Protein AF-A0AAJ0M7G1-F1 (afdb_monomer)

Nearest PDB structures (foldseek):
  5dyn-assembly1_A  TM=2.263E-01  e=2.252E+00  Bacteroides fragilis

Secondary structure (DSSP, 8-state):
-EEEEEPP--TTS--EEEEEE--GGG----EEEEE-SS-TT------EEEEETTTTEEEEE-THHHHHHHHH--SSS-EEEEEHHHHS-SS-HHHHHHHHHTHHHHHHHSS-EEEE--S--TT-S---

Sequence (128 aa):
IRLLRVTRGKRGDPIHAVLQACRLWDRPRFKAVSYTWATATGDTARRSHIFLGPYWFLLPVTVNCPDALECFRKEDEDITLWVDAICIDQNDNNERNHQVGMMDSIYAVAQEVLVYIGAGDSTTDTAL

Foldseek 3Di:
DKKWWWFAADPPDATETEIDDDDVVVLDAAEEEDEDCADPVRDNFQPDWGFYDPVRDTDRGRPCPVVLVSVVHHNPGIHIYDYLRPNFDPPDPVRNVVVVVCVVVVQVSHPYYHYDYDDDDPPPPDDD

InterPro domains:
  IPR010730 Heterokaryon incompatibility [PF06985] (30-124)
  IPR052895 Heterokaryon Regulation/Transcriptional Modulator [PTHR24148] (1-126)

Mean predicted aligned error: 5.17 Å

pLDDT: mean 90.94, std 13.27, range [33.59, 98.5]

Structure (mmCIF, N/CA/C/O backbone):
data_AF-A0AAJ0M7G1-F1
#
_entry.id   AF-A0AAJ0M7G1-F1
#
loop_
_atom_site.group_PDB
_atom_site.id
_atom_site.type_symbol
_atom_site.label_atom_id
_atom_site.label_alt_id
_atom_site.label_comp_id
_atom_site.label_asym_id
_atom_site.label_entity_id
_atom_site.label_seq_id
_atom_site.pdbx_PDB_ins_code
_atom_site.Cartn_x
_atom_site.Cartn_y
_atom_site.Cartn_z
_atom_site.occupancy
_atom_site.B_iso_or_equiv
_atom_site.auth_seq_id
_atom_site.auth_comp_id
_atom_site.auth_asym_id
_atom_site.auth_atom_id
_atom_site.pdbx_PDB_model_num
ATOM 1 N N . ILE A 1 1 ? 6.001 -5.009 -11.420 1.00 94.69 1 ILE A N 1
ATOM 2 C CA . ILE A 1 1 ? 5.402 -4.130 -10.391 1.00 94.69 1 ILE A CA 1
ATOM 3 C C . ILE A 1 1 ? 5.586 -4.760 -9.017 1.00 94.69 1 ILE A C 1
ATOM 5 O O . ILE A 1 1 ? 5.856 -5.958 -8.941 1.00 94.69 1 ILE A O 1
ATOM 9 N N . ARG A 1 2 ? 5.453 -3.989 -7.941 1.00 97.69 2 ARG A N 1
ATOM 10 C CA . ARG A 1 2 ? 5.336 -4.540 -6.585 1.00 97.69 2 ARG A CA 1
ATOM 11 C C . ARG A 1 2 ? 3.888 -4.461 -6.126 1.00 97.69 2 ARG A C 1
ATOM 13 O O . ARG A 1 2 ? 3.180 -3.549 -6.532 1.00 97.69 2 ARG A O 1
ATOM 20 N N . LEU A 1 3 ? 3.464 -5.430 -5.328 1.00 98.19 3 LEU A N 1
ATOM 21 C CA . LEU A 1 3 ? 2.147 -5.486 -4.706 1.00 98.19 3 LEU A CA 1
ATOM 22 C C . LEU A 1 3 ? 2.314 -5.607 -3.196 1.00 98.19 3 LEU A C 1
ATOM 24 O O . LEU A 1 3 ? 3.195 -6.324 -2.717 1.00 98.19 3 LEU A O 1
ATOM 28 N N . LEU A 1 4 ? 1.464 -4.902 -2.466 1.00 98.38 4 LEU A N 1
ATOM 29 C CA . LEU A 1 4 ? 1.402 -4.886 -1.017 1.00 98.38 4 LEU A CA 1
ATOM 30 C C . LEU A 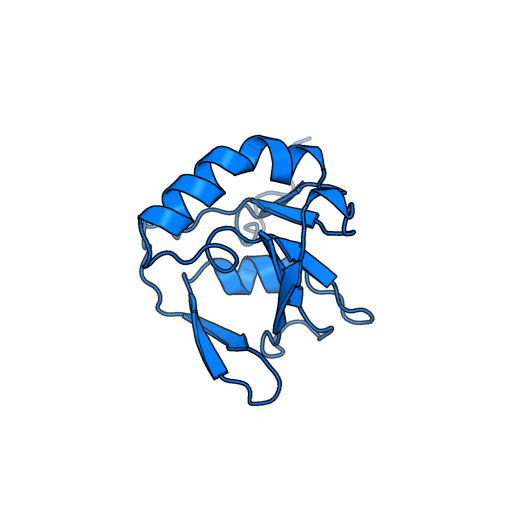1 4 ? 0.303 -5.844 -0.556 1.00 98.38 4 LEU A C 1
ATOM 32 O O . LEU A 1 4 ? -0.883 -5.550 -0.696 1.00 98.38 4 LEU A O 1
ATOM 36 N N . ARG A 1 5 ? 0.679 -6.994 0.003 1.00 98.38 5 ARG A N 1
ATOM 37 C CA . ARG A 1 5 ? -0.272 -7.889 0.667 1.00 98.38 5 ARG A CA 1
ATOM 38 C C . ARG A 1 5 ? -0.432 -7.451 2.116 1.00 98.38 5 ARG A C 1
ATOM 40 O O . ARG A 1 5 ? 0.446 -7.727 2.931 1.00 98.38 5 ARG A O 1
ATOM 47 N N . VAL A 1 6 ? -1.522 -6.754 2.409 1.00 98.38 6 VAL A N 1
ATOM 48 C CA . VAL A 1 6 ? -1.894 -6.335 3.763 1.00 98.38 6 VAL A CA 1
ATOM 49 C C . VAL A 1 6 ? -2.527 -7.520 4.473 1.00 98.38 6 VAL A C 1
ATOM 51 O O . VAL A 1 6 ? -3.441 -8.153 3.942 1.00 98.38 6 VAL A O 1
ATOM 54 N N . THR A 1 7 ? -2.009 -7.833 5.655 1.00 98.19 7 THR A N 1
ATOM 55 C CA . THR A 1 7 ? -2.521 -8.936 6.465 1.00 98.19 7 THR A CA 1
ATOM 56 C C . THR A 1 7 ? -3.852 -8.574 7.107 1.00 98.19 7 THR A C 1
ATOM 58 O O . THR A 1 7 ? -4.107 -7.408 7.426 1.00 98.19 7 THR A O 1
ATOM 61 N N . ARG A 1 8 ? -4.703 -9.581 7.294 1.00 98.06 8 ARG A N 1
ATOM 62 C CA . ARG A 1 8 ? -5.950 -9.424 8.048 1.00 98.06 8 ARG A CA 1
ATOM 63 C C . ARG A 1 8 ? -5.711 -8.923 9.471 1.00 98.06 8 ARG A C 1
ATOM 65 O O . ARG A 1 8 ? -4.720 -9.283 10.107 1.00 98.06 8 ARG A O 1
ATOM 72 N N . GLY A 1 9 ? -6.642 -8.133 9.986 1.00 97.12 9 GLY A N 1
ATOM 73 C CA . GLY A 1 9 ? -6.573 -7.586 11.339 1.00 97.12 9 GLY A CA 1
ATOM 74 C C . GLY A 1 9 ? -7.788 -6.730 11.660 1.00 97.12 9 GLY A C 1
ATOM 75 O O . GLY A 1 9 ? -8.481 -6.266 10.753 1.00 97.12 9 GLY A O 1
ATOM 76 N N . LYS A 1 10 ? -8.053 -6.526 12.949 1.00 95.94 10 LYS A N 1
ATOM 77 C CA . LYS A 1 10 ? -9.177 -5.712 13.420 1.00 95.94 10 LYS A CA 1
ATOM 78 C C . LYS A 1 10 ? -8.817 -4.240 13.381 1.00 95.94 10 LYS A C 1
ATOM 80 O O . LYS A 1 10 ? -7.647 -3.876 13.444 1.00 95.94 10 LYS A O 1
ATOM 85 N N . ARG A 1 11 ? -9.824 -3.370 13.336 1.00 93.19 11 ARG A N 1
ATOM 86 C CA . ARG A 1 11 ? -9.609 -1.925 13.473 1.00 93.19 11 ARG A CA 1
ATOM 87 C C . ARG A 1 11 ? -8.824 -1.607 14.756 1.00 93.19 11 ARG A C 1
ATOM 89 O O . ARG A 1 11 ? -9.159 -2.116 15.823 1.00 93.19 11 ARG A O 1
ATOM 96 N N . GLY A 1 12 ? -7.793 -0.775 14.642 1.00 93.56 12 GLY A N 1
ATOM 97 C CA . GLY A 1 12 ? -6.840 -0.445 15.700 1.00 93.56 12 GLY A CA 1
ATOM 98 C C . GLY A 1 12 ? -5.606 -1.353 15.757 1.00 93.56 12 GLY A C 1
ATOM 99 O O . GLY A 1 12 ? -4.601 -0.951 16.344 1.00 93.56 12 GLY A O 1
ATOM 100 N N . ASP A 1 13 ? -5.627 -2.538 15.133 1.00 96.56 13 ASP A N 1
ATOM 101 C CA . ASP A 1 13 ? -4.444 -3.402 15.081 1.00 96.56 13 ASP A CA 1
ATOM 102 C C . ASP A 1 13 ? -3.367 -2.790 14.170 1.00 96.56 13 ASP A C 1
ATOM 104 O O . ASP A 1 13 ? -3.707 -2.246 13.111 1.00 96.56 13 ASP A O 1
ATOM 108 N N . PRO A 1 14 ? -2.067 -2.955 14.481 1.00 97.19 14 PRO A N 1
ATOM 109 C CA . PRO A 1 14 ? -0.982 -2.517 13.609 1.00 97.19 14 PRO A CA 1
ATOM 110 C C . PRO A 1 14 ? -1.145 -2.995 12.161 1.00 97.19 14 PRO A C 1
ATOM 112 O O . PRO A 1 14 ? -1.468 -4.158 11.911 1.00 97.19 14 PRO A O 1
ATOM 115 N N . ILE A 1 15 ? -0.888 -2.115 11.191 1.00 98.12 15 ILE A N 1
ATOM 116 C CA . ILE A 1 15 ? -0.885 -2.502 9.778 1.00 98.12 15 ILE A CA 1
ATOM 117 C C . ILE A 1 15 ? 0.394 -3.283 9.483 1.00 98.12 15 ILE A C 1
ATOM 119 O O . ILE A 1 15 ? 1.478 -2.704 9.395 1.00 98.12 15 ILE A O 1
ATOM 123 N N . HIS A 1 16 ? 0.262 -4.597 9.309 1.00 98.44 16 HIS A N 1
ATOM 124 C CA . HIS A 1 16 ? 1.339 -5.469 8.846 1.00 98.44 16 HIS A CA 1
ATOM 125 C C . HIS A 1 16 ? 1.101 -5.893 7.398 1.00 98.44 16 HIS A C 1
ATOM 127 O O . HIS A 1 16 ? -0.019 -6.242 7.013 1.00 98.44 16 HIS A O 1
ATOM 133 N N . ALA A 1 17 ? 2.149 -5.850 6.581 1.00 98.31 17 ALA A N 1
ATOM 134 C CA . ALA A 1 17 ? 2.069 -6.201 5.176 1.00 98.31 17 ALA A CA 1
ATOM 135 C C . ALA A 1 17 ? 3.351 -6.857 4.651 1.00 98.31 17 ALA A C 1
ATOM 137 O O . ALA A 1 17 ? 4.432 -6.772 5.233 1.00 98.31 17 ALA A O 1
ATOM 138 N N . VAL A 1 18 ? 3.243 -7.505 3.495 1.00 97.88 18 VAL A N 1
ATOM 139 C CA . VAL A 1 18 ? 4.380 -8.060 2.754 1.00 97.88 18 VAL A CA 1
ATOM 140 C C . VAL A 1 18 ? 4.411 -7.444 1.364 1.00 97.88 18 VAL A C 1
ATOM 142 O O . VAL A 1 18 ? 3.405 -7.439 0.659 1.00 97.88 18 VAL A O 1
ATOM 145 N N . LEU A 1 19 ? 5.576 -6.938 0.961 1.00 97.31 19 LEU A N 1
ATOM 146 C CA . LEU A 1 19 ? 5.794 -6.411 -0.381 1.00 97.31 19 LEU A CA 1
ATOM 147 C C . LEU A 1 19 ? 6.319 -7.526 -1.289 1.00 97.31 19 LEU A C 1
ATOM 149 O O . LEU A 1 19 ? 7.335 -8.150 -0.982 1.00 97.31 19 LEU A O 1
ATOM 153 N N . GLN A 1 20 ? 5.645 -7.771 -2.409 1.00 96.44 20 GLN A N 1
ATOM 154 C CA . GLN A 1 20 ? 6.000 -8.834 -3.345 1.00 96.44 20 GLN A CA 1
ATOM 155 C C . GLN A 1 20 ? 6.151 -8.285 -4.763 1.00 96.44 20 GLN A C 1
ATOM 157 O O . GLN A 1 20 ? 5.255 -7.629 -5.292 1.00 96.44 20 GLN A O 1
ATOM 162 N N . ALA A 1 21 ? 7.282 -8.581 -5.404 1.00 96.38 21 ALA A N 1
ATOM 163 C CA . ALA A 1 21 ? 7.484 -8.281 -6.816 1.00 96.38 21 ALA A CA 1
ATOM 164 C C . ALA A 1 21 ? 6.757 -9.308 -7.696 1.00 96.38 21 ALA A C 1
ATOM 166 O O . ALA A 1 21 ? 6.835 -10.515 -7.465 1.00 96.38 21 ALA A O 1
ATOM 167 N N . CYS A 1 22 ? 6.066 -8.827 -8.724 1.00 95.38 22 CYS A N 1
ATOM 168 C CA . CYS A 1 22 ? 5.424 -9.661 -9.731 1.00 95.38 22 CYS A CA 1
ATOM 169 C C . CYS A 1 22 ? 5.411 -8.971 -11.100 1.00 95.38 22 CYS A C 1
ATOM 171 O O . CYS A 1 22 ? 5.704 -7.775 -11.247 1.00 95.38 22 CYS A O 1
ATOM 173 N N . ARG A 1 23 ? 5.076 -9.741 -12.129 1.00 94.75 23 ARG A N 1
ATOM 174 C CA . ARG A 1 23 ? 4.962 -9.258 -13.501 1.00 94.75 23 ARG A CA 1
ATOM 175 C C . ARG A 1 23 ? 3.509 -8.908 -13.792 1.00 94.75 23 ARG A C 1
ATOM 177 O O . ARG A 1 23 ? 2.613 -9.685 -13.492 1.00 94.75 23 ARG A O 1
ATOM 184 N N . LEU A 1 24 ? 3.275 -7.744 -14.395 1.00 93.00 24 LEU A N 1
ATOM 185 C CA . LEU A 1 24 ? 1.915 -7.270 -14.676 1.00 93.00 24 LEU A CA 1
ATOM 186 C C . LEU A 1 24 ? 1.189 -8.175 -15.689 1.00 93.00 24 LEU A C 1
ATOM 188 O O . LEU A 1 24 ? -0.010 -8.408 -15.578 1.00 93.00 24 LEU A O 1
ATOM 192 N N . TRP A 1 25 ? 1.932 -8.728 -16.650 1.00 91.88 25 TRP A N 1
ATOM 193 C CA . TRP A 1 25 ? 1.403 -9.607 -17.697 1.00 91.88 25 TRP A CA 1
ATOM 194 C C . TRP A 1 25 ? 1.017 -11.006 -17.203 1.00 91.88 25 TRP A C 1
ATOM 196 O O . TRP A 1 25 ? 0.237 -11.674 -17.876 1.00 91.88 25 TRP A O 1
ATOM 206 N N . ASP A 1 26 ? 1.467 -11.412 -16.011 1.00 94.88 26 ASP A N 1
ATOM 207 C CA . ASP A 1 26 ? 0.994 -12.637 -15.349 1.00 94.88 26 ASP A CA 1
ATOM 208 C C . ASP A 1 26 ? -0.441 -12.463 -14.799 1.00 94.88 26 ASP A C 1
ATOM 210 O O . ASP A 1 26 ? -0.997 -13.381 -14.199 1.00 94.88 26 ASP A O 1
ATOM 214 N N . ARG A 1 27 ? -1.046 -11.279 -15.004 1.00 91.81 27 ARG A N 1
ATOM 215 C CA . ARG A 1 27 ? -2.386 -10.879 -14.552 1.00 91.81 27 ARG A CA 1
ATOM 216 C C . ARG A 1 27 ? -2.625 -11.185 -13.069 1.00 91.81 27 ARG A C 1
ATOM 218 O O . ARG A 1 27 ? -3.568 -11.908 -12.731 1.00 91.81 27 ARG A O 1
ATOM 225 N N . PRO A 1 28 ? -1.781 -10.646 -12.167 1.00 96.31 28 PRO A N 1
ATOM 226 C CA . PRO A 1 28 ? -1.984 -10.828 -10.740 1.00 96.31 28 PRO A CA 1
ATOM 227 C C . PRO A 1 28 ? -3.337 -10.245 -10.319 1.00 96.31 28 PRO A C 1
ATOM 229 O O . PRO A 1 28 ? -3.797 -9.243 -10.864 1.00 96.31 28 PRO A O 1
ATOM 232 N N . ARG A 1 29 ? -3.969 -10.857 -9.316 1.00 97.25 29 ARG A N 1
ATOM 233 C CA . ARG A 1 29 ? -5.202 -10.335 -8.715 1.00 97.25 29 ARG A CA 1
ATOM 234 C C . ARG A 1 29 ? -4.842 -9.338 -7.619 1.00 97.25 29 ARG A C 1
ATOM 236 O O . ARG A 1 29 ? -4.270 -9.722 -6.602 1.00 97.25 29 ARG A O 1
ATOM 243 N N . PHE A 1 30 ? -5.146 -8.068 -7.849 1.00 98.38 30 PHE A N 1
ATOM 244 C CA . PHE A 1 30 ? -4.930 -6.988 -6.892 1.00 98.38 30 PHE A CA 1
ATOM 245 C C . PHE A 1 30 ? -5.947 -5.871 -7.112 1.00 98.38 30 PHE A C 1
ATOM 247 O O . PHE A 1 30 ? -6.592 -5.795 -8.162 1.00 98.38 30 PHE A O 1
ATOM 254 N N . LYS A 1 31 ? -6.054 -4.985 -6.126 1.00 98.38 31 LYS A N 1
ATOM 255 C CA . LYS A 1 31 ? -6.824 -3.742 -6.224 1.00 98.38 31 LYS A CA 1
ATOM 256 C C . LYS A 1 31 ? -5.872 -2.554 -6.200 1.00 98.38 31 LYS A C 1
ATOM 258 O O . LYS A 1 31 ? -4.896 -2.577 -5.451 1.00 98.38 31 LYS A O 1
ATOM 263 N N . ALA A 1 32 ? -6.124 -1.536 -7.010 1.00 98.12 32 ALA A N 1
ATOM 264 C CA . ALA A 1 32 ? -5.343 -0.302 -6.956 1.00 98.12 32 ALA A CA 1
ATOM 265 C C . ALA A 1 32 ? -5.919 0.625 -5.881 1.00 98.12 32 ALA A C 1
ATOM 267 O O . ALA A 1 32 ? -7.131 0.648 -5.681 1.00 98.12 32 ALA A O 1
ATOM 268 N N . VAL A 1 33 ? -5.065 1.376 -5.192 1.00 97.62 33 VAL A N 1
ATOM 269 C 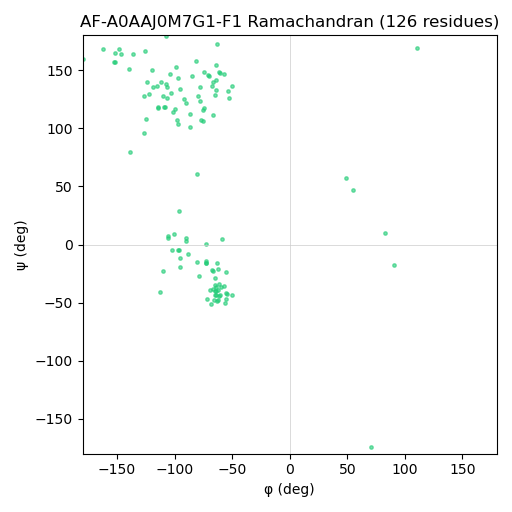CA . VAL A 1 33 ? -5.481 2.345 -4.174 1.00 97.62 33 VAL A CA 1
ATOM 270 C C . VAL A 1 33 ? -5.238 3.755 -4.684 1.00 97.62 33 VAL A C 1
ATOM 272 O O . VAL A 1 33 ? -4.124 4.090 -5.079 1.00 97.62 33 VAL A O 1
ATOM 275 N N . SER A 1 34 ? -6.275 4.583 -4.618 1.00 94.19 34 SER A N 1
ATOM 276 C CA . SER A 1 34 ? -6.210 6.017 -4.868 1.00 94.19 34 SER A CA 1
ATOM 277 C C . SER A 1 34 ? -6.530 6.761 -3.574 1.00 94.19 34 SER A C 1
ATOM 279 O O . SER A 1 34 ? -7.609 6.606 -3.002 1.00 94.19 34 SER A O 1
ATOM 281 N N . TYR A 1 35 ? -5.570 7.537 -3.079 1.00 92.56 35 TYR A N 1
ATOM 282 C CA . TYR A 1 35 ? -5.719 8.336 -1.866 1.00 92.56 35 TYR A CA 1
ATOM 283 C C . TYR A 1 35 ? -4.820 9.570 -1.932 1.00 92.56 35 TYR A C 1
ATOM 285 O O . TYR A 1 35 ? -3.801 9.584 -2.627 1.00 92.56 35 TYR A O 1
ATOM 293 N N . THR A 1 36 ? -5.165 10.607 -1.176 1.00 89.06 36 THR A N 1
ATOM 294 C CA . THR A 1 36 ? -4.334 11.811 -1.090 1.00 89.06 36 THR A CA 1
ATOM 295 C C . THR A 1 36 ? -3.139 11.558 -0.174 1.00 89.06 36 THR A C 1
ATOM 297 O O . THR A 1 36 ? -3.304 11.226 1.001 1.00 89.06 36 THR A O 1
ATOM 300 N N . TRP A 1 37 ? -1.921 11.759 -0.686 1.00 86.38 37 TRP A N 1
ATOM 301 C CA . TRP A 1 37 ? -0.689 11.626 0.106 1.00 86.38 37 TRP A CA 1
ATOM 302 C C . TRP A 1 37 ? -0.558 12.700 1.193 1.00 86.38 37 TRP A C 1
ATOM 304 O O . TRP A 1 37 ? 0.181 12.502 2.155 1.00 86.38 37 TRP A O 1
ATOM 314 N N . ALA A 1 38 ? -1.257 13.821 1.024 1.00 84.88 38 ALA A N 1
ATOM 315 C CA . ALA A 1 38 ? -1.297 14.941 1.947 1.00 84.88 38 ALA A CA 1
ATOM 316 C C . ALA A 1 38 ? -2.526 14.888 2.865 1.00 84.88 38 ALA A C 1
ATOM 318 O O . ALA A 1 38 ? -3.619 14.541 2.417 1.00 84.88 38 ALA A O 1
ATOM 319 N N . THR A 1 39 ? -2.375 15.297 4.123 1.00 80.38 39 THR A N 1
ATOM 320 C CA . THR A 1 39 ? -3.517 15.547 5.021 1.00 80.38 39 THR A CA 1
ATOM 321 C C . THR A 1 39 ? -4.400 16.691 4.498 1.00 80.38 39 THR A C 1
ATOM 323 O O . THR A 1 39 ? -4.017 17.423 3.583 1.00 80.38 39 THR A O 1
ATOM 326 N N . ALA A 1 40 ? -5.552 16.925 5.137 1.00 78.31 40 ALA A N 1
ATOM 327 C CA . ALA A 1 40 ? -6.404 18.087 4.851 1.00 78.31 40 ALA A CA 1
ATOM 328 C C . ALA A 1 40 ? -5.669 19.440 4.985 1.00 78.31 40 ALA A C 1
ATOM 330 O O . ALA A 1 40 ? -6.054 20.421 4.356 1.00 78.31 40 ALA A O 1
ATOM 331 N N . THR A 1 41 ? -4.587 19.494 5.770 1.00 79.94 41 THR A N 1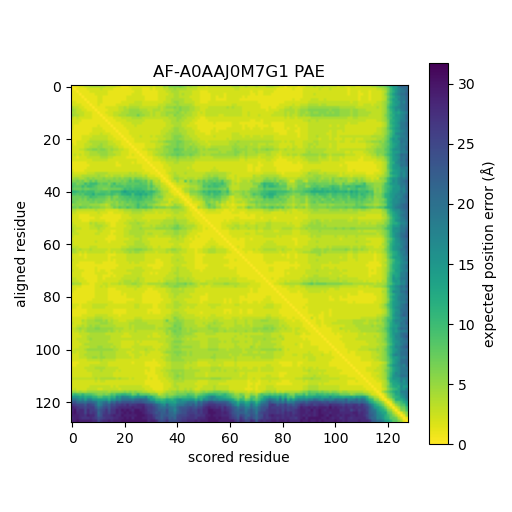
ATOM 332 C CA . THR A 1 41 ? -3.735 20.683 5.937 1.00 79.94 41 THR A CA 1
ATOM 333 C C . THR A 1 41 ? -2.580 20.756 4.933 1.00 79.94 41 THR A C 1
ATOM 335 O O . THR A 1 41 ? -1.763 21.673 5.011 1.00 79.94 41 THR A O 1
ATOM 338 N N . GLY A 1 42 ? -2.487 19.809 3.994 1.00 81.56 42 GLY A N 1
ATOM 339 C CA . GLY A 1 42 ? -1.409 19.730 3.008 1.00 81.56 42 GLY A CA 1
ATOM 340 C C . GLY A 1 42 ? -0.132 19.049 3.515 1.00 81.56 42 GLY A C 1
ATOM 341 O O . GLY A 1 42 ? 0.889 19.086 2.828 1.00 81.56 42 GLY A O 1
ATOM 342 N N . ASP A 1 43 ? -0.153 18.423 4.697 1.00 82.44 43 ASP A N 1
ATOM 343 C CA . ASP A 1 43 ? 1.029 17.765 5.258 1.00 82.44 43 ASP A CA 1
ATOM 344 C C . ASP A 1 43 ? 1.329 16.452 4.531 1.00 82.44 43 ASP A C 1
ATOM 346 O O . ASP A 1 43 ? 0.543 15.508 4.568 1.00 82.44 43 ASP A O 1
ATOM 350 N N . THR A 1 44 ? 2.496 16.389 3.894 1.00 85.44 44 THR A N 1
ATOM 351 C CA . THR A 1 44 ? 3.006 15.218 3.162 1.00 85.44 44 THR A CA 1
ATOM 352 C C . THR A 1 44 ? 4.129 14.501 3.913 1.00 85.44 44 THR A C 1
ATOM 354 O O . THR A 1 44 ? 4.772 13.598 3.370 1.00 85.44 44 THR A O 1
ATOM 357 N N . ALA A 1 45 ? 4.409 14.888 5.161 1.00 86.81 45 ALA A N 1
ATOM 358 C CA . ALA A 1 45 ? 5.491 14.288 5.922 1.00 86.81 45 ALA A CA 1
ATOM 359 C C . ALA A 1 45 ? 5.207 12.815 6.254 1.00 86.81 45 ALA A C 1
ATOM 361 O O . ALA A 1 45 ? 4.106 12.429 6.654 1.00 86.81 45 ALA A O 1
ATOM 362 N N . ARG A 1 46 ? 6.249 11.981 6.158 1.00 88.25 46 ARG A N 1
ATOM 363 C CA . ARG A 1 46 ? 6.190 10.553 6.498 1.00 88.25 46 ARG A CA 1
ATOM 364 C C . ARG A 1 46 ? 6.309 10.322 8.010 1.00 88.25 46 ARG A C 1
ATOM 366 O O . ARG A 1 46 ? 7.281 9.735 8.476 1.00 88.25 46 ARG A O 1
ATOM 373 N N . ARG A 1 47 ? 5.364 10.874 8.779 1.00 89.75 47 ARG A N 1
ATOM 374 C CA . ARG A 1 47 ? 5.339 10.819 10.258 1.00 89.75 47 ARG A CA 1
ATOM 375 C C . ARG A 1 47 ? 4.623 9.588 10.819 1.00 89.75 47 ARG A C 1
ATOM 377 O O . ARG A 1 47 ? 4.673 9.372 12.025 1.00 89.75 47 ARG A O 1
ATOM 384 N N . SER A 1 48 ? 3.971 8.800 9.967 1.00 93.44 48 SER A N 1
ATOM 385 C CA . SER A 1 48 ? 3.333 7.541 10.352 1.00 93.44 48 SER A CA 1
ATOM 386 C C . SER A 1 48 ? 4.121 6.345 9.816 1.00 93.44 48 SER A C 1
ATOM 388 O O . SER A 1 48 ? 5.161 6.512 9.172 1.00 93.44 48 SER A O 1
ATOM 390 N N . HIS A 1 49 ? 3.664 5.131 10.109 1.00 96.25 49 HIS A N 1
ATOM 391 C CA . HIS A 1 49 ? 4.359 3.915 9.711 1.00 96.25 49 HIS A CA 1
ATOM 392 C C . HIS A 1 49 ? 3.436 2.709 9.536 1.00 96.25 49 HIS A C 1
ATOM 394 O O . HIS A 1 49 ? 2.358 2.635 10.120 1.00 96.25 49 HIS A O 1
ATOM 400 N N . ILE A 1 50 ? 3.914 1.746 8.749 1.00 97.75 50 ILE A N 1
ATOM 401 C CA . ILE A 1 50 ? 3.394 0.375 8.696 1.00 97.75 50 ILE A CA 1
ATOM 402 C C . ILE A 1 50 ? 4.535 -0.618 8.940 1.00 97.75 50 ILE A C 1
ATOM 404 O O . ILE A 1 50 ? 5.711 -0.250 8.869 1.00 97.75 50 ILE A O 1
ATOM 408 N N . PHE A 1 51 ? 4.197 -1.879 9.191 1.00 98.31 51 PHE A N 1
ATOM 409 C CA . PHE A 1 51 ? 5.162 -2.953 9.413 1.00 98.31 51 PHE A CA 1
ATOM 410 C C . PHE A 1 51 ? 5.287 -3.836 8.172 1.00 98.31 51 PHE A C 1
ATOM 412 O O . PHE A 1 51 ? 4.284 -4.302 7.634 1.00 98.31 51 PHE A O 1
ATOM 419 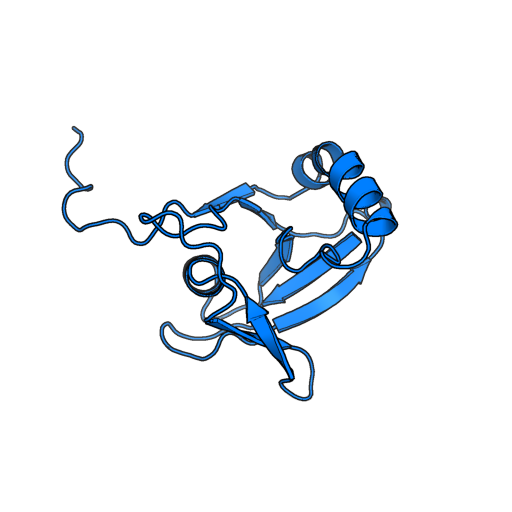N N . LEU A 1 52 ? 6.519 -4.088 7.725 1.00 97.62 52 LEU A N 1
ATOM 420 C CA . LEU A 1 52 ? 6.806 -4.876 6.531 1.00 97.62 52 LEU A CA 1
ATOM 421 C C . LEU A 1 52 ? 7.555 -6.179 6.815 1.00 97.62 52 LEU A C 1
ATOM 423 O O . LEU A 1 52 ? 8.571 -6.214 7.512 1.00 97.62 52 LEU A O 1
ATOM 427 N N . GLY A 1 53 ? 7.105 -7.239 6.144 1.00 95.81 53 GLY A N 1
ATOM 428 C CA . GLY A 1 53 ? 7.820 -8.505 6.040 1.00 95.81 53 GLY A CA 1
ATOM 429 C C . GLY A 1 53 ? 7.863 -9.311 7.345 1.00 95.81 53 GLY A C 1
ATOM 430 O O . GLY A 1 53 ? 7.236 -8.950 8.340 1.00 95.81 53 GLY A O 1
ATOM 431 N N . PRO A 1 54 ? 8.603 -10.431 7.364 1.00 94.38 54 PRO A N 1
ATOM 432 C CA . PRO A 1 54 ? 8.607 -11.359 8.499 1.00 94.38 54 PRO A CA 1
ATOM 433 C C . PRO A 1 54 ? 9.213 -10.766 9.780 1.00 94.38 54 PRO A C 1
ATOM 435 O O . PRO A 1 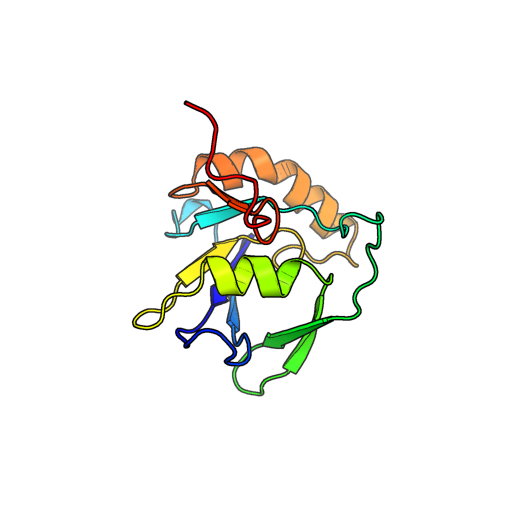54 ? 8.899 -11.229 10.870 1.00 94.38 54 PRO A O 1
ATOM 438 N N . TYR A 1 55 ? 10.051 -9.734 9.657 1.00 95.94 55 TYR A N 1
ATOM 439 C CA . TYR A 1 55 ? 10.734 -9.086 10.780 1.00 95.94 55 TYR A CA 1
ATOM 440 C C . TYR A 1 55 ? 10.083 -7.772 11.222 1.00 95.94 55 TYR A C 1
ATOM 442 O O . TYR A 1 55 ? 10.667 -7.066 12.037 1.00 95.94 55 TYR A O 1
ATOM 450 N N . TRP A 1 56 ? 8.895 -7.439 10.697 1.00 96.75 56 TRP A N 1
ATOM 451 C CA . TRP A 1 56 ? 8.142 -6.245 11.096 1.00 96.75 56 TRP A CA 1
ATOM 452 C C . TRP A 1 56 ? 8.969 -4.958 10.967 1.00 96.75 56 TRP A C 1
ATOM 454 O O . TRP A 1 56 ? 9.010 -4.122 11.868 1.00 96.75 56 TRP A O 1
ATOM 464 N N . PHE A 1 57 ? 9.648 -4.789 9.831 1.00 96.75 57 PHE A N 1
ATOM 465 C CA . PHE A 1 57 ? 10.413 -3.574 9.577 1.00 96.75 57 PHE A CA 1
ATOM 466 C C . PHE A 1 57 ? 9.484 -2.367 9.502 1.00 96.75 57 PHE A C 1
ATOM 468 O O . PHE A 1 57 ? 8.469 -2.400 8.809 1.00 96.75 57 PHE A O 1
ATOM 475 N N . LEU A 1 58 ? 9.854 -1.290 10.187 1.00 96.75 58 LEU A N 1
ATOM 476 C CA . LEU A 1 58 ? 9.093 -0.051 10.180 1.00 96.75 58 LEU A CA 1
ATOM 477 C C . LEU A 1 58 ? 9.323 0.679 8.852 1.00 96.75 58 LEU A C 1
ATOM 479 O O . LEU A 1 58 ? 10.441 1.103 8.560 1.00 96.75 58 LEU A O 1
ATOM 483 N N . LEU A 1 59 ? 8.264 0.829 8.055 1.00 96.06 59 LEU A N 1
ATOM 484 C CA . LEU A 1 59 ? 8.274 1.642 6.842 1.00 96.06 59 LEU A CA 1
ATOM 485 C C . LEU A 1 59 ? 7.604 2.993 7.127 1.00 96.06 59 LEU A C 1
ATOM 487 O O . LEU A 1 59 ? 6.391 3.014 7.349 1.00 96.06 59 LEU A O 1
ATOM 491 N N . PRO A 1 60 ? 8.343 4.118 7.081 1.00 95.88 60 PRO A N 1
ATOM 492 C CA . PRO A 1 60 ? 7.751 5.446 7.199 1.00 95.88 60 PRO A CA 1
ATOM 493 C C . PRO A 1 60 ? 6.827 5.756 6.017 1.00 95.88 60 PRO A C 1
ATOM 495 O O . PRO A 1 60 ? 7.235 5.655 4.858 1.00 95.88 60 PRO A O 1
ATOM 498 N N . VAL A 1 61 ? 5.603 6.192 6.306 1.00 95.06 61 VAL A N 1
ATOM 499 C CA . VAL A 1 61 ? 4.582 6.553 5.310 1.00 95.06 61 VAL A CA 1
ATOM 500 C C . VAL A 1 61 ? 3.875 7.849 5.694 1.00 95.06 61 VAL A C 1
ATOM 502 O O . VAL A 1 61 ? 3.973 8.321 6.831 1.00 95.06 61 VAL A O 1
ATOM 505 N N . THR A 1 62 ? 3.177 8.457 4.734 1.00 92.38 62 THR A N 1
ATOM 506 C C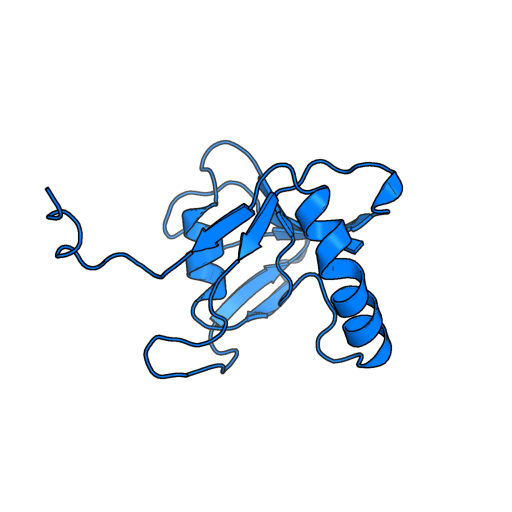A . THR A 1 62 ? 2.348 9.639 5.002 1.00 92.38 62 THR A CA 1
ATOM 507 C C . THR A 1 62 ? 1.202 9.298 5.949 1.00 92.38 62 THR A C 1
ATOM 509 O O . THR A 1 62 ? 0.775 8.146 6.025 1.00 92.38 62 THR A O 1
ATOM 512 N N . VAL A 1 63 ? 0.708 10.301 6.678 1.00 89.75 63 VAL A N 1
ATOM 513 C CA . VAL A 1 63 ? -0.300 10.121 7.739 1.00 89.75 63 VAL A CA 1
ATOM 514 C C . VAL A 1 63 ? -1.557 9.411 7.232 1.00 89.75 63 VAL A C 1
ATOM 516 O O . VAL A 1 63 ? -2.012 8.478 7.875 1.00 89.75 63 VAL A O 1
ATOM 519 N N . ASN A 1 64 ? -2.042 9.762 6.040 1.00 91.25 64 ASN A N 1
ATOM 520 C CA . ASN A 1 64 ? -3.258 9.169 5.477 1.00 91.25 64 ASN A CA 1
ATOM 521 C C . ASN A 1 64 ? -3.087 7.721 4.991 1.00 91.25 64 ASN A C 1
ATOM 523 O O . ASN A 1 64 ? -4.078 7.058 4.691 1.00 91.25 64 ASN A O 1
ATOM 527 N N . CYS A 1 65 ? -1.851 7.241 4.816 1.00 94.44 65 CYS A N 1
ATOM 528 C CA . CYS A 1 65 ? -1.614 5.937 4.204 1.00 94.44 65 CYS A CA 1
ATOM 529 C C . CYS A 1 65 ? -2.101 4.787 5.105 1.00 94.44 65 CYS A C 1
ATOM 531 O O . CYS A 1 65 ? -2.902 3.984 4.627 1.00 94.44 65 CYS A O 1
ATOM 533 N N . PRO A 1 66 ? -1.730 4.708 6.400 1.00 95.25 66 PRO A N 1
ATOM 534 C CA . PRO A 1 66 ? -2.277 3.693 7.296 1.00 95.25 66 PRO A CA 1
ATOM 535 C C . PRO A 1 66 ? -3.796 3.769 7.437 1.00 95.25 66 PRO A C 1
ATOM 537 O O . PRO A 1 66 ? -4.422 2.718 7.467 1.00 95.25 66 PRO A O 1
ATOM 540 N N . ASP A 1 67 ? -4.389 4.967 7.440 1.00 93.19 67 ASP A N 1
ATOM 541 C CA . ASP A 1 67 ? -5.847 5.120 7.532 1.00 93.19 67 ASP A CA 1
ATOM 542 C C . ASP A 1 67 ? -6.555 4.530 6.303 1.00 93.19 67 ASP A C 1
ATOM 544 O O . ASP A 1 67 ? -7.535 3.793 6.431 1.00 93.19 67 ASP A O 1
ATOM 548 N N . ALA A 1 68 ? -6.027 4.794 5.102 1.00 95.12 68 ALA A N 1
ATOM 549 C CA . ALA A 1 68 ? -6.527 4.193 3.869 1.00 95.12 68 ALA A CA 1
ATOM 550 C C . ALA A 1 68 ? -6.382 2.662 3.897 1.00 95.12 68 ALA A C 1
ATOM 552 O O . ALA A 1 68 ? -7.313 1.937 3.548 1.00 95.12 68 ALA A O 1
ATOM 553 N N . LEU A 1 69 ? -5.225 2.157 4.339 1.00 97.06 69 LEU A N 1
ATOM 554 C CA . LEU A 1 69 ? -4.974 0.719 4.445 1.00 97.06 69 LEU A CA 1
ATOM 555 C C . LEU A 1 69 ? -5.881 0.050 5.478 1.00 97.06 69 LEU A C 1
ATOM 557 O O . LEU A 1 69 ? -6.367 -1.045 5.214 1.00 97.06 69 LEU A O 1
ATOM 561 N N . GLU A 1 70 ? -6.131 0.690 6.620 1.00 96.25 70 GLU A N 1
ATOM 562 C CA . GLU A 1 70 ? -7.056 0.197 7.639 1.00 96.25 70 GLU A CA 1
ATOM 563 C C . GLU A 1 70 ? -8.491 0.148 7.109 1.00 96.25 70 GLU A C 1
ATOM 565 O O . GLU A 1 70 ? -9.167 -0.859 7.306 1.00 96.25 70 GLU A O 1
ATOM 570 N N . CYS A 1 71 ? -8.930 1.185 6.388 1.00 95.38 71 CYS A N 1
ATOM 571 C CA . CYS A 1 71 ? -10.257 1.246 5.770 1.00 95.38 71 CYS A CA 1
ATOM 572 C C . CYS A 1 71 ? -10.512 0.072 4.806 1.00 95.38 71 CYS A C 1
ATOM 574 O O . CYS A 1 71 ? -11.625 -0.447 4.726 1.00 95.38 71 CYS A O 1
ATOM 576 N N . PHE A 1 72 ? -9.475 -0.376 4.091 1.00 96.25 72 PHE A N 1
ATOM 577 C CA . PHE A 1 72 ? -9.570 -1.488 3.138 1.00 96.25 72 PHE A CA 1
ATOM 578 C C . PHE A 1 72 ? -9.166 -2.850 3.713 1.00 96.25 72 PHE A C 1
ATOM 580 O O . PHE A 1 72 ? -9.392 -3.876 3.058 1.00 96.25 72 PHE A O 1
ATOM 587 N N . ARG A 1 73 ? -8.551 -2.885 4.901 1.00 97.50 73 ARG A N 1
ATOM 588 C CA . ARG A 1 73 ? -8.146 -4.122 5.573 1.00 97.50 73 ARG A CA 1
ATOM 589 C C . ARG A 1 73 ? -9.392 -4.894 5.994 1.00 97.50 73 ARG A C 1
ATOM 591 O O . ARG A 1 73 ? -10.340 -4.336 6.533 1.00 97.50 73 ARG A O 1
ATOM 598 N N . LYS A 1 74 ? -9.364 -6.203 5.766 1.00 96.19 74 LYS A N 1
ATOM 599 C CA . LYS A 1 74 ? -10.406 -7.122 6.218 1.00 96.19 74 LYS A CA 1
ATOM 600 C C . LYS A 1 74 ? -9.978 -7.811 7.507 1.00 96.19 74 LYS A C 1
ATOM 602 O O . LYS A 1 74 ? -8.787 -7.985 7.764 1.00 96.19 74 LYS A O 1
ATOM 607 N N . GLU A 1 75 ? -10.948 -8.212 8.318 1.00 97.38 75 GLU A N 1
ATOM 608 C CA . GLU A 1 75 ? -10.668 -8.904 9.581 1.00 97.38 75 GLU A CA 1
ATOM 609 C C . GLU A 1 75 ? -10.332 -10.388 9.373 1.00 97.38 75 GLU A C 1
ATOM 611 O O . GLU A 1 75 ? -9.601 -10.982 10.167 1.00 97.38 75 GLU A O 1
ATOM 616 N N . ASP A 1 76 ? -10.845 -10.992 8.303 1.00 97.19 76 ASP A N 1
ATOM 617 C CA . ASP A 1 76 ? -10.857 -12.437 8.074 1.00 97.19 76 ASP A CA 1
ATOM 618 C C . ASP A 1 76 ? -9.918 -12.907 6.952 1.00 97.19 76 ASP A C 1
ATOM 620 O O . ASP A 1 76 ? -9.449 -14.053 6.981 1.00 97.19 76 ASP A O 1
ATOM 624 N N . GLU A 1 77 ? -9.552 -12.030 6.016 1.00 97.44 77 GLU A N 1
ATOM 625 C CA . GLU A 1 77 ? -8.661 -12.357 4.898 1.00 97.44 77 GLU A CA 1
ATOM 626 C C . GLU A 1 77 ? -7.635 -11.266 4.566 1.00 97.44 77 GLU A C 1
ATOM 628 O O . GLU A 1 77 ? -7.854 -10.073 4.769 1.00 97.44 77 GLU A O 1
ATOM 633 N N . ASP A 1 78 ? -6.491 -11.694 4.034 1.00 98.12 78 ASP A N 1
ATOM 634 C CA . ASP A 1 78 ? -5.468 -10.784 3.527 1.00 98.12 78 ASP A CA 1
ATOM 635 C C . ASP A 1 78 ? -5.947 -10.128 2.226 1.00 98.12 78 ASP A C 1
ATOM 637 O O . ASP A 1 78 ? -6.590 -10.762 1.384 1.00 98.12 78 ASP A O 1
ATOM 641 N N . ILE A 1 79 ? -5.554 -8.876 2.005 1.00 98.06 79 ILE A N 1
ATOM 642 C CA . ILE A 1 79 ? -5.885 -8.134 0.787 1.00 98.06 79 ILE A CA 1
ATOM 643 C C . ILE A 1 79 ? -4.617 -7.748 0.030 1.00 98.06 79 ILE A C 1
ATOM 645 O O . ILE A 1 79 ? -3.630 -7.301 0.610 1.00 98.06 79 ILE A O 1
ATOM 649 N N . THR A 1 80 ? -4.627 -7.937 -1.292 1.00 98.50 80 THR A N 1
ATOM 650 C CA . THR A 1 80 ? -3.505 -7.555 -2.160 1.00 98.50 80 THR A CA 1
ATOM 651 C C . THR A 1 80 ? -3.810 -6.230 -2.839 1.00 98.50 80 THR A C 1
ATOM 653 O O . THR A 1 80 ? -4.753 -6.123 -3.627 1.00 98.50 80 THR A O 1
ATOM 656 N N . LEU A 1 81 ? -2.994 -5.228 -2.533 1.00 98.50 81 LEU A N 1
ATOM 657 C CA . LEU A 1 81 ? -3.158 -3.848 -2.963 1.00 98.50 81 LEU A CA 1
ATOM 658 C C . LEU A 1 81 ? -1.958 -3.387 -3.792 1.00 98.50 81 LEU A C 1
ATOM 660 O O . LEU A 1 81 ? -0.825 -3.815 -3.575 1.00 98.50 81 LEU A O 1
ATOM 664 N N . TRP A 1 82 ? -2.197 -2.466 -4.714 1.00 98.31 82 TRP A N 1
ATOM 665 C CA . TRP A 1 82 ? -1.160 -1.627 -5.298 1.00 98.31 82 TRP A CA 1
ATOM 666 C C . TRP A 1 82 ? -1.334 -0.207 -4.764 1.00 98.31 82 TRP A C 1
ATOM 668 O O . TRP A 1 82 ? -2.377 0.409 -4.963 1.00 98.31 82 TRP A O 1
ATOM 678 N N . VAL A 1 83 ? -0.318 0.284 -4.059 1.00 97.62 83 VAL A N 1
ATOM 679 C CA . VAL A 1 83 ? -0.293 1.606 -3.419 1.00 97.62 83 VAL A CA 1
ATOM 680 C C . VAL A 1 83 ? 0.942 2.319 -3.943 1.00 97.62 83 VAL A C 1
ATOM 682 O O . VAL A 1 83 ? 2.048 1.918 -3.583 1.00 97.62 83 VAL A O 1
ATOM 685 N N . ASP A 1 84 ? 0.788 3.325 -4.802 1.00 95.38 84 ASP A N 1
ATOM 686 C CA . ASP A 1 84 ? 1.910 3.997 -5.482 1.00 95.38 84 ASP A CA 1
ATOM 687 C C . ASP A 1 84 ? 3.029 4.448 -4.523 1.00 95.38 84 ASP A C 1
ATOM 689 O O . ASP A 1 84 ? 4.205 4.175 -4.769 1.00 95.38 84 ASP A O 1
ATOM 693 N N . ALA A 1 85 ? 2.677 5.032 -3.379 1.00 94.00 85 ALA A N 1
ATOM 694 C CA . ALA A 1 85 ? 3.611 5.526 -2.373 1.00 94.00 85 ALA A CA 1
ATOM 695 C C . ALA A 1 85 ? 4.498 4.431 -1.750 1.00 94.00 85 ALA A C 1
ATOM 697 O O . ALA A 1 85 ? 5.550 4.752 -1.198 1.00 94.00 85 ALA A O 1
ATOM 698 N N . ILE A 1 86 ? 4.082 3.159 -1.819 1.00 96.00 86 ILE A N 1
ATOM 699 C CA . ILE A 1 86 ? 4.782 2.005 -1.222 1.00 96.00 86 ILE A CA 1
ATOM 700 C C . ILE A 1 86 ? 5.340 1.062 -2.298 1.00 96.00 86 ILE A C 1
ATOM 702 O O . ILE A 1 86 ? 6.436 0.518 -2.168 1.00 96.00 86 ILE A O 1
ATOM 706 N N . CYS A 1 87 ? 4.570 0.824 -3.358 1.00 97.25 87 CYS A N 1
ATOM 707 C CA . CYS A 1 87 ? 4.890 -0.132 -4.415 1.00 97.25 87 CYS A CA 1
ATOM 708 C C . CYS A 1 87 ? 5.883 0.429 -5.441 1.00 97.25 87 CYS A C 1
ATOM 710 O O . CYS A 1 87 ? 6.455 -0.345 -6.210 1.00 97.25 87 CYS A O 1
ATOM 712 N N . ILE A 1 88 ? 6.091 1.745 -5.455 1.00 95.62 88 ILE A N 1
ATOM 713 C CA . ILE A 1 88 ? 7.104 2.430 -6.259 1.00 95.62 88 ILE A CA 1
ATOM 714 C C . ILE A 1 88 ? 8.218 2.902 -5.324 1.00 95.62 88 ILE A C 1
ATOM 716 O O . ILE A 1 88 ? 7.946 3.408 -4.235 1.00 95.62 88 ILE A O 1
ATOM 720 N N . ASP A 1 89 ? 9.478 2.757 -5.739 1.00 93.25 89 ASP A N 1
ATOM 721 C CA . ASP A 1 89 ? 10.598 3.294 -4.976 1.00 93.25 89 ASP A CA 1
ATOM 722 C C . ASP A 1 89 ? 10.643 4.790 -5.234 1.00 93.25 89 ASP A C 1
ATOM 724 O O . ASP A 1 89 ? 10.979 5.258 -6.319 1.00 93.25 89 ASP A O 1
ATOM 728 N N . GLN A 1 90 ? 10.250 5.549 -4.219 1.00 89.12 90 GLN A N 1
ATOM 729 C CA . GLN A 1 90 ? 10.180 6.998 -4.311 1.00 89.12 90 GLN A CA 1
ATOM 730 C C . GLN A 1 90 ? 11.570 7.656 -4.326 1.00 89.12 90 GLN A C 1
ATOM 732 O O . GLN A 1 90 ? 11.661 8.840 -4.655 1.00 89.12 90 GLN A O 1
ATOM 737 N N . ASN A 1 91 ? 12.629 6.915 -3.976 1.00 92.75 91 ASN A N 1
ATOM 738 C CA . ASN A 1 91 ? 14.007 7.403 -3.933 1.00 92.75 91 ASN A CA 1
ATOM 739 C C . ASN A 1 91 ? 14.786 7.100 -5.226 1.00 92.75 91 ASN A C 1
ATOM 741 O O . ASN A 1 91 ? 15.789 7.763 -5.490 1.00 92.75 91 ASN A O 1
ATOM 745 N N . ASP A 1 92 ? 14.328 6.149 -6.047 1.00 95.00 92 ASP A N 1
ATOM 746 C CA . ASP A 1 92 ? 14.898 5.872 -7.369 1.00 95.00 92 ASP A CA 1
ATOM 747 C C . ASP A 1 92 ? 14.086 6.592 -8.453 1.00 95.00 92 ASP A C 1
ATOM 749 O O . ASP A 1 92 ? 13.000 6.169 -8.847 1.00 95.00 92 ASP A O 1
ATOM 753 N N . ASN A 1 93 ? 14.625 7.697 -8.971 1.00 95.12 93 ASN A N 1
ATOM 754 C CA . ASN A 1 93 ? 13.962 8.473 -10.020 1.00 95.12 93 ASN A CA 1
ATOM 755 C C . ASN A 1 93 ? 13.742 7.672 -11.315 1.00 95.12 93 ASN A C 1
ATOM 757 O O . ASN A 1 93 ? 12.741 7.904 -11.994 1.00 95.12 93 ASN A O 1
ATOM 761 N N . ASN A 1 94 ? 14.649 6.759 -11.674 1.00 95.44 94 ASN A N 1
ATOM 762 C CA . ASN A 1 94 ? 14.520 5.968 -12.897 1.00 95.44 94 ASN A CA 1
ATOM 763 C C . ASN A 1 94 ? 13.397 4.946 -12.743 1.00 95.44 94 ASN A C 1
ATOM 765 O O . ASN A 1 94 ? 12.534 4.849 -13.621 1.00 95.44 94 ASN A O 1
ATOM 769 N N . GLU A 1 95 ? 13.366 4.234 -11.613 1.00 94.00 95 GLU A N 1
ATOM 770 C CA . GLU A 1 95 ? 12.269 3.312 -11.324 1.00 94.00 95 GLU A CA 1
ATOM 771 C C . GLU A 1 95 ? 10.945 4.068 -11.215 1.00 94.00 95 GLU A C 1
ATOM 773 O O . GLU A 1 95 ? 9.964 3.675 -11.848 1.00 94.00 95 GLU A O 1
ATOM 778 N N . ARG A 1 96 ? 10.912 5.175 -10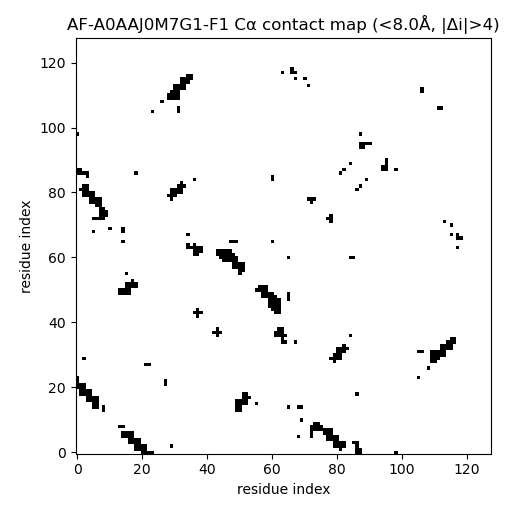.465 1.00 94.75 96 ARG A N 1
ATOM 779 C CA . ARG A 1 96 ? 9.700 5.975 -10.287 1.00 94.75 96 ARG A CA 1
ATOM 780 C C . ARG A 1 96 ? 9.133 6.424 -11.622 1.00 94.75 96 ARG A C 1
ATOM 782 O O . ARG A 1 96 ? 7.955 6.201 -11.873 1.00 94.75 96 ARG A O 1
ATOM 789 N N . ASN A 1 97 ? 9.955 7.003 -12.493 1.00 94.81 97 ASN A N 1
ATOM 790 C CA . ASN A 1 97 ? 9.498 7.460 -13.805 1.00 94.81 97 ASN A CA 1
ATOM 791 C C . ASN A 1 97 ? 8.980 6.296 -14.660 1.00 94.81 97 ASN A C 1
ATOM 793 O O . ASN A 1 97 ? 7.955 6.433 -15.326 1.00 94.81 97 ASN A O 1
ATOM 797 N N . HIS A 1 98 ? 9.647 5.140 -14.605 1.00 93.44 98 HIS A N 1
ATOM 798 C CA . HIS A 1 98 ? 9.191 3.943 -15.301 1.00 93.44 98 HIS A CA 1
ATOM 799 C C . HIS A 1 98 ? 7.831 3.453 -14.775 1.00 93.44 98 HIS A C 1
ATOM 801 O O . HIS A 1 98 ? 6.921 3.227 -15.567 1.00 93.44 98 HIS A O 1
ATOM 807 N N . GLN A 1 99 ? 7.659 3.341 -13.453 1.00 94.50 99 GLN A N 1
ATOM 808 C CA . GLN A 1 99 ? 6.397 2.901 -12.842 1.00 94.50 99 GLN A CA 1
ATOM 809 C C . GLN A 1 99 ? 5.263 3.907 -13.067 1.00 94.50 99 GLN A C 1
ATOM 811 O O . GLN A 1 99 ? 4.138 3.497 -13.338 1.00 94.50 99 GLN A O 1
ATOM 816 N N . VAL A 1 100 ? 5.551 5.211 -13.006 1.00 93.00 100 VAL A N 1
ATOM 817 C CA . VAL A 1 100 ? 4.579 6.271 -13.321 1.00 93.00 100 VAL A CA 1
ATOM 818 C C . VAL A 1 100 ? 4.110 6.147 -14.771 1.00 93.00 100 VAL A C 1
ATOM 820 O O . VAL A 1 100 ? 2.910 6.166 -15.024 1.00 93.00 100 VAL A O 1
ATOM 823 N N . GLY A 1 101 ? 5.026 5.900 -15.713 1.00 94.69 101 GLY A N 1
ATOM 824 C CA . GLY A 1 101 ? 4.677 5.622 -17.111 1.00 94.69 101 GLY A CA 1
ATOM 825 C C . GLY A 1 101 ? 3.846 4.346 -17.319 1.00 94.69 101 GLY A C 1
ATOM 826 O O . GLY A 1 101 ? 3.238 4.178 -18.371 1.00 94.69 101 GLY A O 1
ATOM 827 N N . MET A 1 102 ? 3.791 3.453 -16.326 1.00 94.81 102 MET A N 1
ATOM 828 C CA . MET A 1 102 ? 2.968 2.241 -16.344 1.00 94.81 102 MET A CA 1
ATOM 829 C C . MET A 1 102 ? 1.624 2.398 -15.620 1.00 94.81 102 MET A C 1
ATOM 831 O O . MET A 1 102 ? 0.832 1.453 -15.654 1.00 94.81 102 MET A O 1
ATOM 835 N N . MET A 1 103 ? 1.345 3.532 -14.964 1.00 94.81 103 MET A N 1
ATOM 836 C CA . MET A 1 103 ? 0.157 3.688 -14.111 1.00 94.81 103 MET A CA 1
ATOM 837 C C . MET A 1 103 ? -1.136 3.368 -14.855 1.00 94.81 103 MET A C 1
ATOM 839 O O . MET A 1 103 ? -1.912 2.557 -14.357 1.00 94.81 103 MET A O 1
ATOM 843 N N . ASP A 1 104 ? -1.322 3.888 -16.069 1.00 95.19 104 ASP A N 1
ATOM 844 C CA . ASP A 1 104 ? -2.519 3.616 -16.878 1.00 95.19 104 ASP A CA 1
ATOM 845 C C . ASP A 1 104 ? -2.752 2.113 -17.064 1.00 95.19 104 ASP A C 1
ATOM 847 O O . ASP A 1 104 ? -3.864 1.616 -16.900 1.00 95.19 104 ASP A O 1
ATOM 851 N N . SER A 1 105 ? -1.681 1.360 -17.332 1.00 95.88 105 SER A N 1
ATOM 852 C CA . SER A 1 105 ? -1.753 -0.095 -17.481 1.00 95.88 105 SER A CA 1
ATOM 853 C C . SER A 1 105 ? -2.043 -0.795 -16.156 1.00 95.88 105 SER A C 1
ATOM 855 O O . SER A 1 105 ? -2.792 -1.766 -16.138 1.00 95.88 105 SER A O 1
ATOM 857 N N . ILE A 1 106 ? -1.462 -0.325 -15.049 1.00 96.69 106 ILE A N 1
ATOM 858 C CA . ILE A 1 106 ? -1.667 -0.905 -13.715 1.00 96.69 106 ILE A CA 1
ATOM 859 C C . ILE A 1 106 ? -3.117 -0.712 -13.267 1.00 96.69 106 ILE A C 1
ATOM 861 O O . ILE A 1 106 ? -3.753 -1.677 -12.847 1.00 96.69 106 ILE A O 1
ATOM 865 N N . TYR A 1 107 ? -3.653 0.502 -13.401 1.00 96.31 107 TYR A N 1
ATOM 866 C CA . TYR A 1 107 ? -5.047 0.800 -13.077 1.00 96.31 107 TYR A CA 1
ATOM 867 C C . TYR A 1 107 ? -6.014 0.041 -13.992 1.00 96.31 107 TYR A C 1
ATOM 86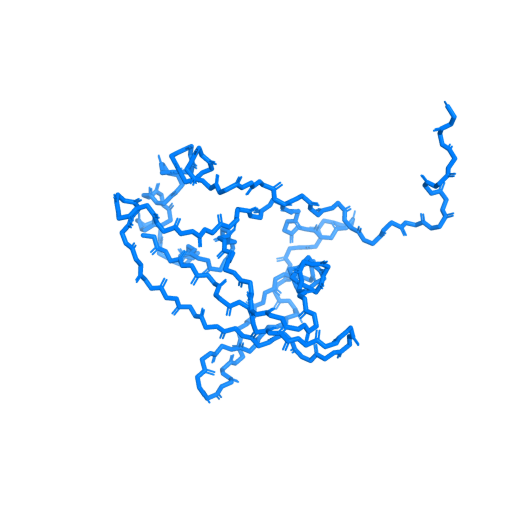9 O O . TYR A 1 107 ? -6.997 -0.507 -13.500 1.00 96.31 107 TYR A O 1
ATOM 877 N N . ALA A 1 108 ? -5.715 -0.069 -15.292 1.00 95.31 108 ALA A N 1
ATOM 878 C CA . ALA A 1 108 ? -6.572 -0.773 -16.248 1.00 95.31 108 ALA A CA 1
ATOM 879 C C . ALA A 1 108 ? -6.698 -2.284 -15.985 1.00 95.31 108 ALA A C 1
ATOM 881 O O . ALA A 1 108 ? -7.708 -2.881 -16.353 1.00 95.31 108 ALA A O 1
ATOM 882 N N . VAL A 1 109 ? -5.683 -2.918 -15.385 1.00 96.06 109 VAL A N 1
ATOM 883 C CA . VAL A 1 109 ? -5.706 -4.365 -15.088 1.00 96.06 109 VAL A CA 1
ATOM 884 C C . VAL A 1 109 ? -6.001 -4.692 -13.625 1.00 96.06 109 VAL A C 1
ATOM 886 O O . VAL A 1 109 ? -6.124 -5.872 -13.287 1.00 96.06 109 VAL A O 1
ATOM 889 N N . ALA A 1 110 ? -6.104 -3.686 -12.754 1.00 97.44 110 ALA A N 1
ATOM 890 C CA . ALA 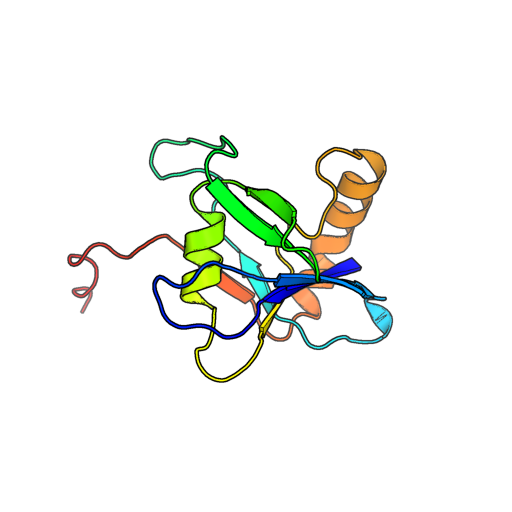A 1 110 ? -6.559 -3.882 -11.386 1.00 97.44 110 ALA A CA 1
ATOM 891 C C . ALA A 1 110 ? -7.998 -4.422 -11.384 1.00 97.44 110 ALA A C 1
ATOM 893 O O . ALA A 1 110 ? -8.801 -4.103 -12.259 1.00 97.44 110 ALA A O 1
ATOM 894 N N . GLN A 1 111 ? -8.347 -5.239 -10.388 1.00 97.75 111 GLN A N 1
ATOM 895 C CA . GLN A 1 111 ? -9.712 -5.767 -10.273 1.00 97.75 111 GLN A CA 1
ATOM 896 C C . GLN A 1 111 ? -10.735 -4.655 -10.027 1.00 97.75 111 GLN A C 1
ATOM 898 O O . GLN A 1 111 ? -11.857 -4.726 -10.515 1.00 97.75 111 GLN A O 1
ATOM 903 N N . GLU A 1 112 ? -10.331 -3.658 -9.245 1.00 96.88 112 GLU A N 1
ATOM 904 C CA . GLU A 1 112 ? -11.059 -2.428 -8.971 1.00 96.88 112 GLU A CA 1
ATOM 905 C C . GLU A 1 112 ? -10.088 -1.380 -8.412 1.00 96.88 112 GLU A C 1
ATOM 907 O O . GLU A 1 112 ? -8.948 -1.696 -8.038 1.00 96.88 112 GLU A O 1
ATOM 912 N N . VAL A 1 113 ? -10.562 -0.137 -8.341 1.00 97.50 113 VAL A N 1
ATOM 913 C CA . VAL A 1 113 ? -9.852 0.982 -7.723 1.00 97.50 113 VAL A CA 1
ATOM 914 C C . VAL A 1 113 ? -10.556 1.349 -6.425 1.00 97.50 113 VAL A C 1
ATOM 916 O O . VAL A 1 113 ? -11.721 1.739 -6.433 1.00 97.50 113 VAL A O 1
ATOM 919 N N . LEU A 1 114 ? -9.842 1.226 -5.312 1.00 97.44 114 LEU A N 1
ATOM 920 C CA . LEU A 1 114 ? -10.307 1.625 -3.993 1.00 97.44 114 LEU A CA 1
ATOM 921 C C . LEU A 1 114 ? -9.923 3.083 -3.746 1.00 97.44 114 LEU A C 1
ATOM 923 O O . LEU A 1 114 ? -8.743 3.430 -3.794 1.00 97.44 114 LEU A O 1
ATOM 927 N N . VAL A 1 115 ? -10.918 3.929 -3.487 1.00 95.12 115 VAL A N 1
ATOM 928 C CA . VAL A 1 115 ? -10.723 5.367 -3.279 1.00 95.12 115 VAL A CA 1
ATOM 929 C C . VAL A 1 115 ? -10.900 5.699 -1.801 1.00 95.12 115 VAL A C 1
ATOM 931 O O . VAL A 1 115 ? -11.931 5.374 -1.216 1.00 95.12 115 VAL A O 1
ATOM 934 N N . TYR A 1 116 ? -9.903 6.350 -1.200 1.00 92.88 116 TYR A N 1
ATOM 935 C CA . TYR A 1 116 ? -9.969 6.850 0.174 1.00 92.88 116 TYR A CA 1
ATOM 936 C C . TYR A 1 116 ? -9.926 8.380 0.185 1.00 92.88 116 TYR A C 1
ATOM 938 O O . TYR A 1 116 ? -8.937 8.983 -0.233 1.00 92.88 116 TYR A O 1
ATOM 946 N N . ILE A 1 117 ? -10.999 8.999 0.685 1.00 87.19 117 ILE A N 1
ATOM 947 C CA . ILE A 1 117 ? -11.184 10.464 0.709 1.00 87.19 117 ILE A CA 1
ATOM 948 C C . ILE A 1 117 ? -10.982 11.035 2.133 1.00 87.19 117 ILE A C 1
ATOM 950 O O . ILE A 1 117 ? -11.127 12.231 2.361 1.00 87.19 117 ILE A O 1
ATOM 954 N N . GLY A 1 118 ? -10.578 10.200 3.095 1.00 83.69 118 GLY A N 1
ATOM 955 C CA . GLY A 1 118 ? -10.469 10.561 4.510 1.00 83.69 118 GLY A CA 1
ATOM 956 C C . GLY A 1 118 ? -11.520 9.859 5.369 1.00 83.69 118 GLY A C 1
ATOM 957 O O . GLY A 1 118 ? -12.454 9.240 4.856 1.00 83.69 118 GLY A O 1
ATOM 958 N N . ALA A 1 119 ? -11.359 9.945 6.690 1.00 70.69 119 ALA A N 1
ATOM 959 C CA . ALA A 1 119 ? -12.392 9.528 7.623 1.00 70.69 119 ALA A CA 1
ATOM 960 C C . ALA A 1 119 ? -13.565 10.496 7.452 1.00 70.69 119 ALA A C 1
ATOM 962 O O . ALA A 1 119 ? -13.418 11.683 7.728 1.00 70.69 119 ALA A O 1
ATOM 963 N N . GLY A 1 120 ? -14.688 10.012 6.919 1.00 59.94 120 GLY A N 1
ATOM 964 C CA . GLY A 1 120 ? -15.873 10.843 6.743 1.00 59.94 120 GLY A CA 1
ATOM 965 C C . GLY A 1 120 ? -16.247 11.509 8.064 1.00 59.94 120 GLY A C 1
ATOM 966 O O . GLY A 1 120 ? -16.405 10.829 9.081 1.00 59.94 120 GLY A O 1
ATOM 967 N N . ASP A 1 121 ? -16.374 12.833 8.054 1.00 52.94 121 ASP A N 1
ATOM 968 C CA . ASP A 1 121 ? -16.995 13.544 9.161 1.00 52.94 121 ASP A CA 1
ATOM 969 C C . ASP A 1 121 ? -18.461 13.099 9.239 1.00 52.94 121 ASP A C 1
ATOM 971 O O . ASP A 1 121 ? -19.132 12.928 8.215 1.00 52.94 121 ASP A O 1
ATOM 975 N N . SER A 1 122 ? -18.985 12.944 10.456 1.00 51.81 122 SER A N 1
ATOM 976 C CA . SER A 1 122 ? -20.375 12.545 10.755 1.00 51.81 122 SER A CA 1
ATOM 977 C C . SER A 1 122 ? -21.456 13.484 10.179 1.00 51.81 122 SER A C 1
ATOM 979 O O . SER A 1 122 ? -22.644 13.286 10.410 1.00 51.81 122 SER A O 1
ATOM 981 N N . THR A 1 123 ? -21.064 14.486 9.395 1.00 48.53 123 THR A N 1
ATOM 982 C CA . THR A 1 123 ? -21.915 15.413 8.648 1.00 48.53 123 THR A CA 1
ATOM 983 C C . THR A 1 123 ? -22.135 15.022 7.183 1.00 48.53 123 THR A C 1
ATOM 985 O O . THR A 1 123 ? -22.923 15.682 6.510 1.00 48.53 123 THR A O 1
ATOM 988 N N . THR A 1 124 ? -21.499 13.964 6.665 1.00 47.91 124 THR A N 1
ATOM 989 C CA . THR A 1 124 ? -21.636 13.577 5.242 1.00 47.91 124 THR A CA 1
ATOM 990 C C . THR A 1 124 ? -22.767 12.589 4.925 1.00 47.91 124 THR A C 1
ATOM 992 O O . THR A 1 124 ? -22.937 12.233 3.764 1.00 47.91 124 THR A O 1
ATOM 995 N N . ASP A 1 125 ? -23.620 12.235 5.895 1.00 42.78 125 ASP A N 1
ATOM 996 C CA . ASP A 1 125 ? -24.774 11.334 5.686 1.00 42.78 125 ASP A CA 1
ATOM 997 C C . ASP A 1 125 ? -26.116 12.063 5.442 1.00 42.78 125 ASP A C 1
ATOM 999 O O . ASP A 1 125 ? -27.189 11.566 5.770 1.00 42.78 125 ASP A O 1
ATOM 1003 N N . THR A 1 126 ? -26.087 13.276 4.876 1.00 43.19 126 THR A N 1
ATOM 1004 C CA . THR A 1 126 ? -27.308 13.938 4.369 1.00 43.19 126 THR A CA 1
ATOM 1005 C C . THR A 1 126 ? -27.060 14.630 3.032 1.00 43.19 126 THR A C 1
ATOM 1007 O O . THR A 1 126 ? -26.913 15.845 2.941 1.00 43.19 126 THR A O 1
ATOM 1010 N N . ALA A 1 127 ? -27.068 13.841 1.962 1.00 33.59 127 ALA A N 1
ATOM 1011 C CA . ALA A 1 127 ? -27.460 14.324 0.644 1.00 33.59 127 ALA A CA 1
ATOM 1012 C C . ALA A 1 127 ? -28.556 13.386 0.118 1.00 33.59 127 ALA A C 1
ATOM 1014 O O . ALA A 1 127 ? -28.273 12.287 -0.356 1.00 33.59 127 ALA A O 1
ATOM 1015 N N . LEU A 1 128 ? -29.803 13.822 0.332 1.00 36.22 128 LEU A N 1
ATOM 1016 C CA . LEU A 1 128 ? -31.032 13.315 -0.290 1.00 36.22 128 LEU A CA 1
ATOM 1017 C C . LEU A 1 128 ? -31.019 13.550 -1.804 1.00 36.22 128 LEU A C 1
ATOM 1019 O O . LEU A 1 128 ? -30.508 14.617 -2.218 1.00 36.22 128 LEU A O 1
#

Solvent-accessible surface area (backbone atoms only — not comparable to full-atom values): 7549 Å² total; per-residue (Å²): 87,37,35,39,36,35,50,45,43,54,95,89,54,83,58,41,31,36,82,42,81,50,57,70,88,76,62,63,86,31,30,30,54,47,64,60,61,41,44,100,87,63,50,59,58,56,82,32,63,38,28,37,51,100,80,53,42,79,43,71,31,27,61,47,51,56,56,45,49,55,74,70,45,33,66,87,47,66,45,46,33,34,40,66,88,74,45,35,53,86,86,41,66,70,59,32,54,54,52,60,75,38,42,71,61,52,60,71,62,26,80,46,75,48,75,42,94,68,86,79,60,96,77,74,87,74,80,132

Radius of gyration: 14.99 Å; Cα contacts (8 Å, |Δi|>4): 229; chains: 1; bounding box: 46×33×33 Å

Organism: NCBI:txid260671